Protein AF-A0A430UI42-F1 (afdb_monomer_lite)

pLDDT: mean 94.55, std 4.88, range [66.0, 97.69]

Secondary structure (DSSP, 8-state):
-EEEEE-TTS-EEEEESS-EEEEEES-TTEEEEEETTTEEEEEESSSSEEEEEEEEETTS-EEEEEEEE-TTPPP-EEEE-

Sequence (81 aa):
MYQVDLVPYATTVLRFGEGVRYVATGWPYVQVQVLEGALVLLRPLVKEGEGELWVMLQDGREYRLMLVVREGVIARTYRFF

Organism: Thermus scotoductus (NCBI:txid37636)

Foldseek 3Di:
DAEDEDEAQDKAKEFEPAFWPDKDWPDPQWDWDDPPRGIIIIGGNDQWDKTWMWIAGPVGDIDIYIYTHHPPDDGDYHYHD

Radius of gyration: 11.73 Å; chains: 1; bounding box: 24×20×34 Å

Structure (mmCIF, N/CA/C/O backbone):
data_AF-A0A430UI42-F1
#
_entry.id   AF-A0A430UI42-F1
#
loop_
_atom_site.group_PDB
_atom_site.id
_atom_site.type_symbol
_atom_site.label_atom_id
_atom_site.label_alt_id
_atom_site.label_comp_id
_atom_site.label_asym_id
_atom_site.label_entity_id
_atom_site.label_seq_id
_atom_site.pdbx_PDB_ins_code
_atom_site.Cartn_x
_atom_site.Cartn_y
_atom_site.Cartn_z
_atom_site.occupancy
_atom_site.B_iso_or_equiv
_atom_site.auth_seq_id
_atom_site.auth_comp_id
_atom_site.auth_asym_id
_atom_site.auth_atom_id
_atom_site.pdbx_PDB_model_num
ATOM 1 N N . MET A 1 1 ? 3.290 -14.128 6.768 1.00 66.00 1 MET A N 1
ATOM 2 C CA . MET A 1 1 ? 3.699 -12.965 5.952 1.00 66.00 1 MET A CA 1
ATOM 3 C C . MET A 1 1 ? 2.854 -12.996 4.692 1.00 66.00 1 MET A C 1
ATOM 5 O O . MET A 1 1 ? 2.771 -14.057 4.087 1.00 66.00 1 MET A O 1
ATOM 9 N N . TYR A 1 2 ? 2.155 -11.912 4.361 1.00 88.56 2 TYR A N 1
ATOM 10 C CA . TYR A 1 2 ? 1.289 -11.863 3.175 1.00 88.56 2 TYR A CA 1
ATOM 11 C C . TYR A 1 2 ? 2.046 -11.215 2.016 1.00 88.56 2 TYR A C 1
ATOM 13 O O . TYR A 1 2 ? 2.741 -10.228 2.234 1.00 88.56 2 TYR A O 1
ATOM 21 N N . GLN A 1 3 ? 1.908 -11.741 0.801 1.00 94.12 3 GLN A N 1
ATOM 22 C CA . GLN A 1 3 ? 2.459 -11.110 -0.399 1.00 94.12 3 GLN A CA 1
ATOM 23 C C . GLN A 1 3 ? 1.402 -10.217 -1.058 1.00 94.12 3 GLN A C 1
ATOM 25 O O . GLN A 1 3 ? 0.240 -10.608 -1.186 1.00 94.12 3 GLN A O 1
ATOM 30 N N . VAL A 1 4 ? 1.820 -9.033 -1.492 1.00 95.25 4 VAL A N 1
ATOM 31 C CA . VAL A 1 4 ? 1.033 -8.080 -2.274 1.00 95.25 4 VAL A CA 1
ATOM 32 C C . VAL A 1 4 ? 1.779 -7.838 -3.579 1.00 95.25 4 VAL A C 1
ATOM 34 O O . VAL A 1 4 ? 2.865 -7.259 -3.583 1.00 95.25 4 VAL A O 1
ATOM 37 N N . ASP A 1 5 ? 1.191 -8.278 -4.686 1.00 95.81 5 ASP A N 1
ATOM 38 C CA . ASP A 1 5 ? 1.728 -8.012 -6.012 1.00 95.81 5 ASP A CA 1
ATOM 39 C C . ASP A 1 5 ? 1.250 -6.635 -6.479 1.00 95.81 5 ASP A C 1
ATOM 41 O O . ASP A 1 5 ? 0.057 -6.319 -6.468 1.00 95.81 5 ASP A O 1
ATOM 45 N N . LEU A 1 6 ? 2.207 -5.811 -6.876 1.00 95.50 6 LEU A N 1
ATOM 46 C CA . LEU A 1 6 ? 2.009 -4.448 -7.327 1.00 95.50 6 LEU A CA 1
ATOM 47 C C . LEU A 1 6 ? 2.212 -4.374 -8.839 1.00 95.50 6 LEU A C 1
ATOM 49 O O . LEU A 1 6 ? 3.131 -4.974 -9.399 1.00 95.50 6 LEU A O 1
ATOM 53 N N . VAL A 1 7 ? 1.372 -3.579 -9.492 1.00 95.00 7 VAL A N 1
ATOM 54 C CA . VAL A 1 7 ? 1.513 -3.280 -10.919 1.00 95.00 7 VAL A CA 1
ATOM 55 C C . VAL A 1 7 ? 2.444 -2.077 -11.092 1.00 95.00 7 VAL A C 1
ATOM 57 O O . VAL A 1 7 ? 2.228 -1.063 -10.419 1.00 95.00 7 VAL A O 1
ATOM 60 N N . PRO A 1 8 ? 3.443 -2.142 -11.992 1.00 95.44 8 PRO A N 1
ATOM 61 C CA . PRO A 1 8 ? 4.352 -1.030 -12.252 1.00 95.44 8 PRO A CA 1
ATOM 62 C C . PRO A 1 8 ? 3.612 0.291 -12.480 1.00 95.44 8 PRO A C 1
ATOM 64 O O . PRO A 1 8 ? 2.694 0.369 -13.297 1.00 95.44 8 PRO A O 1
ATOM 67 N N . TYR A 1 9 ? 4.016 1.335 -11.752 1.00 94.00 9 TYR A N 1
ATOM 68 C CA . TYR A 1 9 ? 3.506 2.712 -11.852 1.00 94.00 9 TYR A CA 1
ATOM 69 C C . TYR A 1 9 ? 2.007 2.930 -11.586 1.00 94.00 9 TYR A C 1
ATOM 71 O O . TYR A 1 9 ? 1.551 4.082 -11.630 1.00 94.00 9 TYR A O 1
ATOM 79 N N . ALA A 1 10 ? 1.252 1.877 -11.276 1.00 94.06 10 ALA A N 1
ATOM 80 C CA . ALA A 1 10 ? -0.182 1.919 -11.027 1.00 94.06 10 ALA A CA 1
ATOM 81 C C . ALA A 1 10 ? -0.506 1.811 -9.531 1.00 94.06 10 ALA A C 1
ATOM 83 O O . ALA A 1 10 ? 0.304 1.368 -8.721 1.00 94.06 10 ALA A O 1
ATOM 84 N N . THR A 1 11 ? -1.715 2.222 -9.156 1.00 94.06 11 THR A N 1
ATOM 85 C CA . THR A 1 11 ? -2.152 2.200 -7.757 1.00 94.06 11 THR A CA 1
ATOM 86 C C . THR A 1 11 ? -2.765 0.850 -7.400 1.00 94.06 11 THR A C 1
ATOM 88 O O . THR A 1 11 ? -3.725 0.404 -8.026 1.00 94.06 11 THR A O 1
ATOM 91 N N . THR A 1 12 ? -2.243 0.230 -6.347 1.00 94.94 12 THR A N 1
ATOM 92 C CA . THR A 1 12 ? -2.823 -0.937 -5.675 1.00 94.94 12 THR A CA 1
ATOM 93 C C . THR A 1 12 ? -3.500 -0.485 -4.386 1.00 94.94 12 THR A C 1
ATOM 95 O O . THR A 1 12 ? -2.976 0.372 -3.677 1.00 94.94 12 THR A O 1
ATOM 98 N N . VAL A 1 13 ? -4.666 -1.053 -4.078 1.00 95.62 13 VAL A N 1
ATOM 99 C CA . VAL A 1 13 ? -5.456 -0.679 -2.896 1.00 95.62 13 VAL A CA 1
ATOM 100 C C . VAL A 1 13 ? -5.457 -1.825 -1.896 1.00 95.62 13 VAL A C 1
ATOM 102 O O . VAL A 1 13 ? -5.883 -2.935 -2.222 1.00 95.62 13 VAL A O 1
ATOM 105 N N . LEU A 1 14 ? -5.034 -1.546 -0.667 1.00 96.75 14 LEU A N 1
ATOM 106 C CA . LEU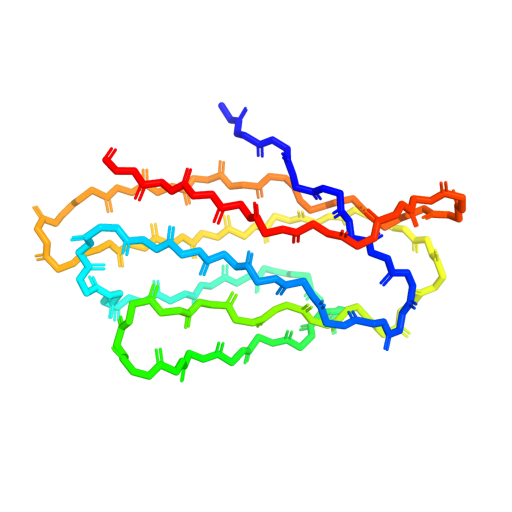 A 1 14 ? -5.250 -2.413 0.485 1.00 96.75 14 LEU A CA 1
ATOM 107 C C . LEU A 1 14 ? -6.406 -1.841 1.309 1.00 96.75 14 LEU A C 1
ATOM 109 O O . LEU A 1 14 ? -6.374 -0.673 1.694 1.00 96.75 14 LEU A O 1
ATOM 113 N N . ARG A 1 15 ? -7.428 -2.650 1.579 1.00 97.00 15 ARG A N 1
ATOM 114 C CA . ARG A 1 15 ? -8.556 -2.291 2.443 1.00 97.00 15 ARG A CA 1
ATOM 115 C C . ARG A 1 15 ? -8.482 -3.090 3.737 1.00 97.00 15 ARG A C 1
ATOM 117 O O . ARG A 1 15 ? -8.477 -4.321 3.690 1.00 97.00 15 ARG A O 1
ATOM 124 N N . PHE A 1 16 ? -8.498 -2.388 4.860 1.00 96.50 16 PHE A N 1
ATOM 125 C CA . PHE A 1 16 ? -8.558 -2.977 6.192 1.00 96.50 16 PHE A CA 1
ATOM 126 C C . PHE A 1 16 ? -9.974 -2.859 6.771 1.00 96.50 16 PHE A C 1
ATOM 128 O O . PHE A 1 16 ? -10.716 -1.937 6.434 1.00 96.50 16 PHE A O 1
ATOM 135 N N . GLY A 1 17 ? -10.364 -3.823 7.605 1.00 95.44 17 GLY A N 1
ATOM 136 C CA . GLY A 1 17 ? -11.638 -3.819 8.335 1.00 95.44 17 GLY A CA 1
ATOM 137 C C . GLY A 1 17 ? -11.673 -2.884 9.547 1.00 95.44 17 GLY A C 1
ATOM 138 O O . GLY A 1 17 ? -12.727 -2.728 10.149 1.00 95.44 17 GLY A O 1
ATOM 139 N N . GLU A 1 18 ? -10.539 -2.281 9.895 1.00 96.75 18 GLU A N 1
ATOM 140 C CA . GLU A 1 18 ? -10.353 -1.372 11.027 1.00 96.75 18 GLU A CA 1
ATOM 141 C C . GLU A 1 18 ? -9.461 -0.197 10.587 1.00 96.75 18 GLU A C 1
ATOM 143 O O . GLU A 1 18 ? -8.733 -0.293 9.592 1.00 96.75 18 GLU A O 1
ATOM 148 N N . GLY A 1 19 ? -9.524 0.920 11.313 1.00 97.44 19 GLY A N 1
ATOM 149 C CA . GLY A 1 19 ? -8.698 2.094 11.076 1.00 97.44 19 GLY A CA 1
ATOM 150 C C . GLY A 1 19 ? -7.204 1.788 11.180 1.00 97.44 19 GLY A C 1
ATOM 151 O O . GLY A 1 19 ? -6.742 1.064 12.058 1.00 97.44 19 GLY A O 1
ATOM 152 N N . VAL A 1 20 ? -6.422 2.386 10.292 1.00 97.62 20 VAL A N 1
ATOM 153 C CA . VAL A 1 20 ? -4.965 2.322 10.247 1.00 97.62 20 VAL A CA 1
ATOM 154 C C . VAL A 1 20 ? -4.398 3.332 11.242 1.00 97.62 20 VAL A C 1
ATOM 156 O O . VAL A 1 20 ? -4.667 4.530 11.162 1.00 97.62 20 VAL A O 1
ATOM 159 N N . ARG A 1 21 ? -3.593 2.845 12.188 1.00 97.38 21 ARG A N 1
ATOM 160 C CA . ARG A 1 21 ? -2.855 3.668 13.153 1.00 97.38 21 ARG A CA 1
ATOM 161 C C . ARG A 1 21 ? -1.538 4.169 12.569 1.00 97.38 21 ARG A C 1
ATOM 163 O O . ARG A 1 21 ? -1.226 5.345 12.718 1.00 97.38 21 ARG A O 1
ATOM 170 N N . TYR A 1 22 ? -0.765 3.295 11.926 1.00 95.56 22 TYR A N 1
ATOM 171 C CA . TYR A 1 22 ? 0.444 3.692 11.202 1.00 95.56 22 TYR A CA 1
ATOM 172 C C . TYR A 1 22 ? 0.712 2.775 10.008 1.00 95.56 22 TYR A C 1
ATOM 174 O O . TYR A 1 22 ? 0.305 1.611 9.995 1.00 95.56 22 TYR A O 1
ATOM 182 N N . VAL A 1 23 ? 1.443 3.313 9.029 1.00 97.00 23 VAL A N 1
ATOM 183 C CA . VAL A 1 23 ? 2.042 2.556 7.928 1.00 97.00 23 VAL A CA 1
ATOM 184 C C . VAL A 1 23 ? 3.515 2.924 7.837 1.00 97.00 23 VAL A C 1
ATOM 186 O O . VAL A 1 23 ? 3.858 4.104 7.877 1.00 97.00 23 VAL A O 1
ATOM 189 N N . ALA A 1 24 ? 4.382 1.926 7.719 1.00 96.69 24 ALA A N 1
ATOM 190 C CA . ALA A 1 24 ? 5.816 2.122 7.571 1.00 96.69 24 ALA A CA 1
ATOM 191 C C . ALA A 1 24 ? 6.368 1.199 6.489 1.00 96.69 24 ALA A C 1
ATOM 193 O O . ALA A 1 24 ? 5.930 0.060 6.338 1.00 96.69 24 ALA A O 1
ATOM 194 N N . THR A 1 25 ? 7.356 1.679 5.745 1.00 95.94 25 THR A N 1
ATOM 195 C CA . THR A 1 25 ? 8.119 0.869 4.797 1.00 95.94 25 THR A CA 1
ATOM 196 C C . THR A 1 25 ? 9.568 1.333 4.798 1.00 95.94 25 THR A C 1
ATOM 198 O O . THR A 1 25 ? 9.841 2.529 4.875 1.00 95.94 25 THR A O 1
ATOM 201 N N . GLY A 1 26 ? 10.497 0.381 4.729 1.00 92.50 26 GLY A N 1
ATOM 202 C CA . GLY A 1 26 ? 11.912 0.665 4.483 1.00 92.50 26 GLY A CA 1
ATOM 203 C C . GLY A 1 26 ? 12.239 0.783 2.993 1.00 92.50 26 GLY A C 1
ATOM 204 O O . GLY A 1 26 ? 13.395 0.992 2.635 1.00 92.50 26 GLY A O 1
ATOM 205 N N . TRP A 1 27 ? 11.245 0.609 2.119 1.00 95.25 27 TRP A N 1
ATOM 206 C CA . TRP A 1 27 ? 11.439 0.543 0.682 1.00 95.25 27 TRP A CA 1
ATOM 207 C C . TRP A 1 27 ? 11.142 1.904 0.033 1.00 95.25 27 TRP A C 1
ATOM 209 O O . TRP A 1 27 ? 9.984 2.316 -0.028 1.00 95.25 27 TRP A O 1
ATOM 219 N N . PRO A 1 28 ? 12.157 2.628 -0.475 1.00 94.62 28 PRO A N 1
ATOM 220 C CA . PRO A 1 28 ? 11.990 4.013 -0.927 1.00 94.62 28 PRO A CA 1
ATOM 221 C C . PRO A 1 28 ? 11.274 4.136 -2.281 1.00 94.62 28 PRO A C 1
ATOM 223 O O . PRO A 1 28 ? 10.980 5.241 -2.732 1.00 94.62 28 PRO A O 1
ATOM 226 N N . TYR A 1 29 ? 10.999 3.013 -2.946 1.00 97.19 29 TYR A N 1
ATOM 227 C CA . TYR A 1 29 ? 10.453 2.967 -4.301 1.00 97.19 29 TYR A CA 1
ATOM 228 C C . TYR A 1 29 ? 8.939 2.739 -4.345 1.00 97.19 29 TYR A C 1
ATOM 230 O O . TYR A 1 29 ? 8.399 2.406 -5.400 1.00 97.19 29 TYR A O 1
ATOM 238 N N . VAL A 1 30 ? 8.239 2.937 -3.226 1.00 97.31 30 VAL A N 1
ATOM 239 C CA . VAL A 1 30 ? 6.776 2.903 -3.165 1.00 97.31 30 VAL A CA 1
ATOM 240 C C . VAL A 1 30 ? 6.241 4.164 -2.505 1.00 97.31 30 VAL A C 1
ATOM 242 O O . VAL A 1 30 ? 6.657 4.557 -1.420 1.00 97.31 30 VAL A O 1
ATOM 245 N N . GLN A 1 31 ? 5.290 4.807 -3.172 1.00 96.69 31 GLN A N 1
ATOM 246 C CA . GLN A 1 31 ? 4.479 5.846 -2.560 1.00 96.69 31 GLN A CA 1
ATOM 247 C C . GLN A 1 31 ? 3.358 5.192 -1.766 1.00 96.69 31 GLN A C 1
ATOM 249 O O . GLN A 1 31 ? 2.661 4.308 -2.271 1.00 96.69 31 GLN A O 1
ATOM 254 N N . VAL A 1 32 ? 3.182 5.661 -0.535 1.00 96.94 32 VAL A N 1
ATOM 255 C CA . VAL A 1 32 ? 2.156 5.187 0.388 1.00 96.94 32 VAL A CA 1
ATOM 256 C C . VAL A 1 32 ? 1.240 6.354 0.726 1.00 96.94 32 VAL A C 1
ATOM 258 O O . VAL A 1 32 ? 1.710 7.420 1.121 1.00 96.94 32 VAL A O 1
ATOM 261 N N . GLN A 1 33 ? -0.066 6.147 0.599 1.00 96.94 33 GLN A N 1
ATOM 262 C CA . GLN A 1 33 ? -1.076 7.109 1.032 1.00 96.94 33 GLN A CA 1
ATOM 263 C C . GLN A 1 33 ? -2.172 6.392 1.812 1.00 96.94 33 GLN A C 1
ATOM 265 O O . GLN A 1 33 ? -2.651 5.344 1.387 1.00 96.94 33 GLN A O 1
ATOM 270 N N . VAL A 1 34 ? -2.593 6.970 2.936 1.00 96.8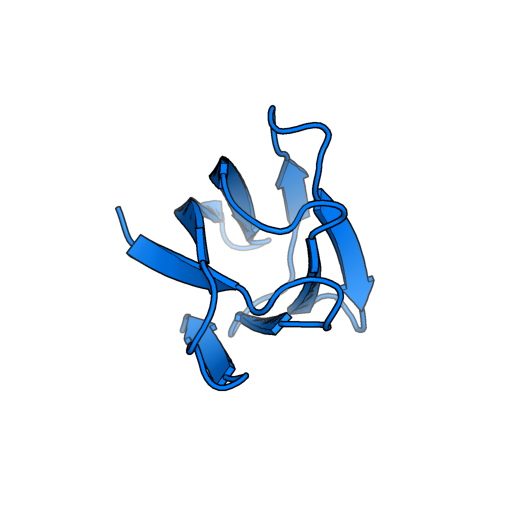8 34 VAL A N 1
ATOM 271 C CA . VAL A 1 34 ? -3.746 6.482 3.700 1.00 96.88 34 VAL A CA 1
ATOM 272 C C . VAL A 1 34 ? -4.951 7.360 3.381 1.00 96.88 34 VAL A C 1
ATOM 274 O O . VAL A 1 34 ? -4.871 8.583 3.493 1.00 96.88 34 VAL A O 1
ATOM 277 N N . LEU A 1 35 ? -6.057 6.742 2.970 1.00 96.00 35 LEU A N 1
ATOM 278 C CA . LEU A 1 35 ? -7.332 7.402 2.698 1.00 96.00 35 LEU A CA 1
ATOM 279 C C . LEU A 1 35 ? -8.427 6.839 3.600 1.00 96.00 35 LEU A C 1
ATOM 281 O O . LEU A 1 35 ? -8.435 5.650 3.916 1.00 96.00 35 LEU A O 1
ATOM 285 N N . GLU A 1 36 ? -9.356 7.709 4.001 1.00 93.44 36 GLU A N 1
ATOM 286 C CA . GLU A 1 36 ? -10.561 7.344 4.766 1.00 93.44 36 GLU A CA 1
ATOM 287 C C . GLU A 1 36 ? -10.268 6.523 6.037 1.00 93.44 36 GLU A C 1
ATOM 289 O O . GLU A 1 36 ? -11.086 5.730 6.489 1.00 93.44 36 GLU A O 1
ATOM 294 N N . GLY A 1 37 ? -9.066 6.666 6.599 1.00 92.75 37 GLY A N 1
ATOM 295 C CA . GLY A 1 37 ? -8.618 5.943 7.787 1.00 92.75 37 GLY A CA 1
ATOM 296 C C . GLY A 1 37 ? -8.352 4.446 7.596 1.00 92.75 37 GLY A C 1
ATOM 297 O O . GLY A 1 37 ? -7.563 3.920 8.360 1.00 92.75 37 GLY A O 1
ATOM 298 N N . ALA A 1 38 ? -8.929 3.757 6.607 1.00 95.44 38 ALA A N 1
ATOM 299 C CA . ALA A 1 38 ? -8.840 2.291 6.470 1.00 95.44 38 ALA A CA 1
ATOM 300 C C . ALA A 1 38 ? -8.323 1.795 5.102 1.00 95.44 38 ALA A C 1
ATOM 302 O O . ALA A 1 38 ? -8.154 0.588 4.893 1.00 95.44 38 ALA A O 1
ATOM 303 N N . LEU A 1 39 ? -8.077 2.701 4.150 1.00 97.19 39 LEU A N 1
ATOM 304 C CA . LEU A 1 39 ? -7.528 2.374 2.834 1.00 97.19 39 LEU A CA 1
ATOM 305 C C . LEU A 1 39 ? -6.054 2.765 2.767 1.00 97.19 39 LEU A C 1
ATOM 307 O O . LEU A 1 39 ? -5.706 3.915 3.020 1.00 97.19 39 LEU A O 1
ATOM 311 N N . VAL A 1 40 ? -5.196 1.831 2.362 1.00 97.38 40 VAL A N 1
ATOM 312 C CA . VAL A 1 40 ? -3.786 2.096 2.058 1.00 97.38 40 VAL A CA 1
ATOM 313 C C . VAL A 1 40 ? -3.585 1.960 0.555 1.00 97.38 40 VAL A C 1
ATOM 315 O O . VAL A 1 40 ? -3.749 0.882 -0.017 1.00 97.38 40 VAL A O 1
ATOM 318 N N . LEU A 1 41 ? -3.244 3.068 -0.093 1.00 96.75 41 LEU A N 1
ATOM 319 C CA . LEU A 1 41 ? -2.872 3.121 -1.497 1.00 96.75 41 LEU A CA 1
ATOM 320 C C . LEU A 1 41 ? -1.364 2.945 -1.628 1.00 96.75 41 LEU A C 1
ATOM 322 O O . LEU A 1 41 ? -0.593 3.650 -0.975 1.00 96.75 41 LEU A O 1
ATOM 326 N N . LEU A 1 42 ? -0.960 2.032 -2.504 1.00 96.62 42 LEU A N 1
ATOM 327 C CA . LEU A 1 42 ? 0.431 1.747 -2.819 1.00 96.62 42 LEU A CA 1
ATOM 328 C C . LEU A 1 42 ? 0.670 1.999 -4.298 1.00 96.62 42 LEU A C 1
ATOM 330 O O . LEU A 1 42 ? -0.005 1.408 -5.143 1.00 96.62 42 LEU A O 1
ATOM 334 N N . ARG A 1 43 ? 1.645 2.845 -4.616 1.00 96.12 43 ARG A N 1
ATOM 335 C CA . ARG A 1 43 ? 2.067 3.089 -5.996 1.00 96.12 43 ARG A CA 1
ATOM 336 C C . ARG A 1 43 ? 3.575 2.892 -6.121 1.00 96.12 43 ARG A C 1
ATOM 338 O 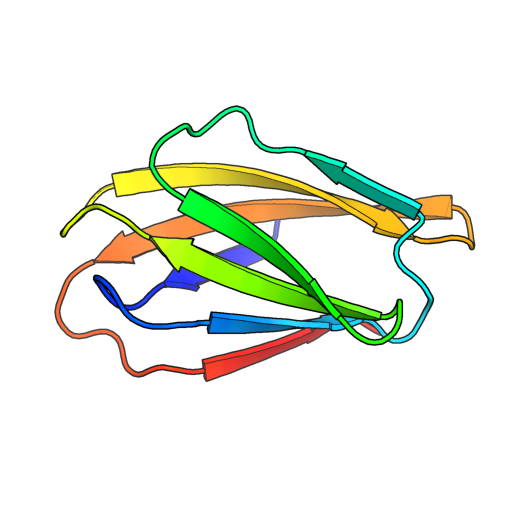O . ARG A 1 43 ? 4.325 3.714 -5.592 1.00 96.12 43 ARG A O 1
ATOM 345 N N . PRO A 1 44 ? 4.047 1.835 -6.800 1.00 96.81 44 PRO A N 1
ATOM 346 C CA . PRO A 1 44 ? 5.469 1.662 -7.031 1.00 96.81 44 PRO A CA 1
ATOM 347 C C . PRO A 1 44 ? 5.988 2.689 -8.041 1.00 96.81 44 PRO A C 1
ATOM 349 O O . PRO A 1 44 ? 5.292 3.086 -8.978 1.00 96.81 44 PRO A O 1
ATOM 352 N N . LEU A 1 45 ? 7.239 3.094 -7.853 1.00 97.25 45 LEU A N 1
ATOM 353 C CA . LEU A 1 45 ? 7.972 4.042 -8.696 1.00 97.25 45 LEU A CA 1
ATOM 354 C C . LEU A 1 45 ? 9.002 3.349 -9.601 1.00 97.25 45 LEU A C 1
ATOM 356 O O . LEU A 1 45 ? 9.798 4.009 -10.265 1.00 97.25 45 LEU A O 1
ATOM 360 N N . VAL A 1 46 ? 8.990 2.018 -9.626 1.00 96.88 46 VAL A N 1
ATOM 361 C CA . VAL A 1 46 ? 9.925 1.157 -10.359 1.00 96.88 46 VAL A CA 1
ATOM 362 C C . VAL A 1 46 ? 9.165 0.133 -11.198 1.00 96.88 46 VAL A C 1
ATOM 364 O O . VAL A 1 46 ? 7.980 -0.113 -10.963 1.00 96.88 46 VAL A O 1
ATOM 367 N N . LYS A 1 47 ? 9.853 -0.463 -12.180 1.00 96.06 47 LYS A N 1
ATOM 368 C CA . LYS A 1 47 ? 9.306 -1.554 -13.003 1.00 96.06 47 LYS A CA 1
ATOM 369 C C . LYS A 1 47 ? 9.299 -2.896 -12.285 1.00 96.06 47 LYS A C 1
ATOM 371 O O . LYS A 1 47 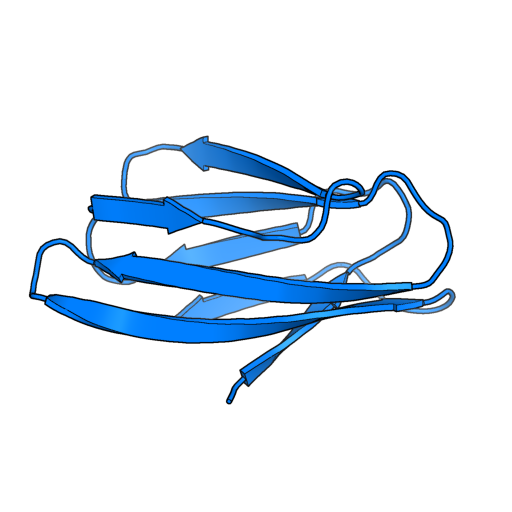? 8.379 -3.677 -12.475 1.00 96.06 47 LYS A O 1
ATOM 376 N N . GLU A 1 48 ? 10.316 -3.147 -11.471 1.00 96.56 48 GLU A N 1
ATOM 377 C CA . GLU A 1 48 ? 10.498 -4.396 -10.742 1.00 96.56 48 GLU A CA 1
ATOM 378 C C . GLU A 1 48 ? 11.167 -4.111 -9.399 1.00 96.56 48 GLU A C 1
ATOM 380 O O . GLU A 1 48 ? 11.893 -3.121 -9.255 1.00 96.56 48 GLU A O 1
ATOM 385 N N . GLY A 1 49 ? 10.915 -4.969 -8.418 1.00 96.56 49 GLY A N 1
ATOM 386 C CA . GLY A 1 49 ? 11.556 -4.898 -7.112 1.00 96.56 49 GLY A CA 1
ATOM 387 C C . GLY A 1 49 ? 10.683 -5.456 -6.002 1.00 96.56 49 GLY A C 1
ATOM 388 O O . GLY A 1 49 ? 9.493 -5.711 -6.185 1.00 96.56 49 GLY A O 1
ATOM 389 N N . GLU A 1 50 ? 11.290 -5.618 -4.835 1.00 96.94 50 GLU A N 1
ATOM 390 C CA . GLU A 1 50 ? 10.627 -6.118 -3.639 1.00 96.94 50 GLU A CA 1
ATOM 391 C C . GLU A 1 50 ? 10.965 -5.260 -2.422 1.00 96.94 50 GLU A C 1
ATOM 393 O O . GLU A 1 50 ? 12.007 -4.601 -2.366 1.00 96.94 50 GLU A O 1
ATOM 398 N N . GLY A 1 51 ? 10.059 -5.250 -1.451 1.00 96.62 51 GLY A N 1
ATOM 399 C CA . GLY A 1 51 ? 10.220 -4.489 -0.224 1.00 96.62 51 GLY A CA 1
ATOM 400 C C . GLY A 1 51 ? 9.170 -4.851 0.810 1.00 96.62 51 GLY A C 1
ATOM 401 O O . GLY A 1 51 ? 8.168 -5.492 0.514 1.00 96.62 51 GLY A O 1
ATOM 402 N N . GLU A 1 52 ? 9.383 -4.423 2.046 1.00 97.12 52 GLU A N 1
ATOM 403 C CA . GLU A 1 52 ? 8.476 -4.739 3.145 1.00 97.12 52 GLU A CA 1
ATOM 404 C C . GLU A 1 52 ? 7.594 -3.545 3.519 1.00 97.12 52 GLU A C 1
ATOM 406 O O . GLU A 1 52 ? 8.021 -2.385 3.478 1.00 97.12 52 GLU A O 1
ATOM 411 N N . LEU A 1 53 ? 6.357 -3.840 3.912 1.00 97.56 53 LEU A N 1
ATOM 412 C CA . LEU A 1 53 ? 5.382 -2.880 4.414 1.00 97.56 53 LEU A CA 1
ATOM 413 C C . LEU A 1 53 ? 4.805 -3.381 5.737 1.00 97.56 53 LEU A C 1
ATOM 415 O O . LEU A 1 53 ? 4.350 -4.522 5.842 1.00 97.56 53 LEU A O 1
ATOM 419 N N . TRP A 1 54 ? 4.782 -2.497 6.727 1.00 97.56 54 TRP A N 1
ATOM 420 C CA . TRP A 1 54 ? 4.171 -2.720 8.028 1.00 97.56 54 TRP A CA 1
ATOM 421 C C . TRP A 1 54 ? 2.949 -1.832 8.169 1.00 97.56 54 TRP A C 1
ATOM 423 O O . TRP A 1 54 ? 3.006 -0.634 7.885 1.00 97.56 54 TRP A O 1
ATOM 433 N N . VAL A 1 55 ? 1.853 -2.424 8.627 1.00 97.56 55 VAL A N 1
ATOM 434 C CA . VAL A 1 55 ? 0.609 -1.721 8.937 1.00 97.56 55 VAL A CA 1
ATOM 435 C C . VAL A 1 55 ? 0.169 -2.134 10.333 1.00 97.56 55 VAL A C 1
ATOM 437 O O . VAL A 1 55 ? 0.034 -3.326 10.601 1.00 97.56 55 VAL A O 1
ATOM 440 N N . MET A 1 56 ? -0.086 -1.162 11.204 1.00 97.69 56 MET A N 1
ATOM 441 C CA . MET A 1 56 ? -0.752 -1.392 12.487 1.00 97.69 56 MET A CA 1
ATOM 442 C C . MET A 1 56 ? -2.131 -0.756 12.454 1.00 97.69 56 MET A C 1
ATOM 444 O O . MET A 1 56 ? -2.276 0.403 12.055 1.00 97.69 56 MET A O 1
ATOM 448 N N . LEU A 1 57 ? -3.130 -1.505 12.902 1.00 97.69 57 LEU A N 1
ATOM 449 C CA . LEU A 1 57 ? -4.504 -1.041 13.035 1.00 97.69 57 LEU A CA 1
ATOM 450 C C . LEU A 1 57 ? -4.758 -0.458 14.431 1.00 97.69 57 LEU A C 1
ATOM 452 O O . LEU A 1 57 ? -3.980 -0.649 15.369 1.00 97.69 57 LEU A O 1
ATOM 456 N N . GLN A 1 58 ? -5.841 0.300 14.577 1.00 97.38 58 GLN A N 1
ATOM 457 C CA . GLN A 1 58 ? -6.201 0.970 15.828 1.00 97.38 58 GLN A CA 1
ATOM 458 C C . GLN A 1 58 ? -6.525 -0.011 16.962 1.00 97.38 58 GLN A C 1
ATOM 460 O O . GLN A 1 58 ? -6.260 0.312 18.122 1.00 97.38 58 GLN A O 1
ATOM 465 N N . ASP A 1 59 ? -7.012 -1.206 16.625 1.00 96.62 59 ASP A N 1
ATOM 466 C CA . ASP A 1 59 ? -7.278 -2.309 17.556 1.00 96.62 59 ASP A CA 1
ATOM 467 C C . ASP A 1 59 ? -6.015 -3.076 17.998 1.00 96.62 59 ASP A C 1
ATOM 46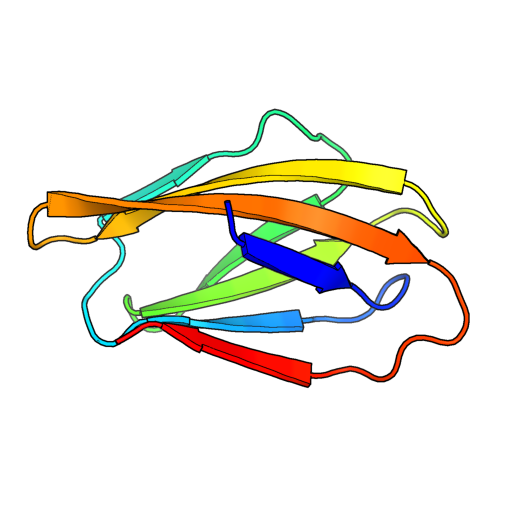9 O O . ASP A 1 59 ? -6.093 -3.973 18.836 1.00 96.62 59 ASP A O 1
ATOM 473 N N . GLY A 1 60 ? -4.843 -2.711 17.467 1.00 96.38 60 GLY A N 1
ATOM 474 C CA . GLY A 1 60 ? -3.554 -3.309 17.805 1.00 96.38 60 GLY A CA 1
ATOM 475 C C . GLY A 1 60 ? -3.126 -4.471 16.910 1.00 96.38 60 GLY A C 1
ATOM 476 O O . GLY A 1 60 ? -2.027 -4.986 17.103 1.00 96.38 60 GLY A O 1
ATOM 477 N N . ARG A 1 61 ? -3.927 -4.881 15.916 1.00 96.25 61 ARG A N 1
ATOM 478 C CA . ARG A 1 61 ? -3.479 -5.873 14.927 1.00 96.25 61 AR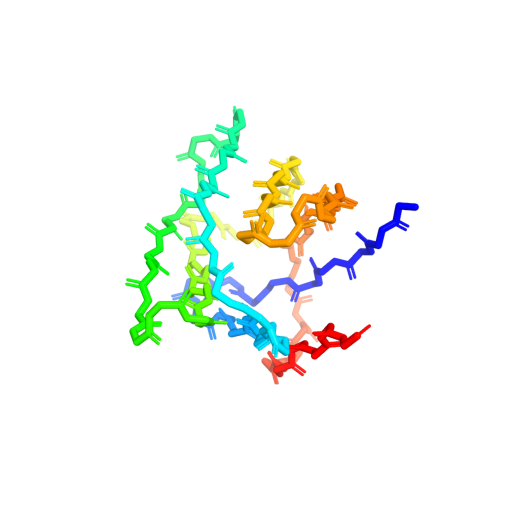G A CA 1
ATOM 479 C C . ARG A 1 61 ? -2.361 -5.320 14.053 1.00 96.25 61 ARG A C 1
ATOM 481 O O . ARG A 1 61 ? -2.397 -4.166 13.625 1.00 96.25 61 ARG A O 1
ATOM 488 N N . GLU A 1 62 ? -1.402 -6.181 13.731 1.00 95.94 62 GLU A N 1
ATOM 489 C CA . GLU A 1 62 ? -0.242 -5.847 12.908 1.00 95.94 62 GLU A CA 1
ATOM 490 C C . GLU A 1 62 ? -0.158 -6.745 11.671 1.00 95.94 62 GLU A C 1
ATOM 492 O O . GLU A 1 62 ? -0.316 -7.966 11.744 1.00 95.94 62 GLU A O 1
ATOM 497 N N . TYR A 1 63 ? 0.146 -6.137 10.527 1.00 96.06 63 TYR A N 1
ATOM 498 C CA . TYR A 1 63 ? 0.354 -6.818 9.257 1.00 96.06 63 TYR A CA 1
ATOM 499 C C . TYR A 1 63 ? 1.753 -6.511 8.734 1.00 96.06 63 TYR A C 1
ATOM 501 O O . TYR A 1 63 ? 2.103 -5.352 8.516 1.00 96.06 63 TYR A O 1
ATOM 509 N N . ARG A 1 64 ? 2.528 -7.569 8.474 1.00 96.19 64 ARG A N 1
ATOM 510 C CA . ARG A 1 64 ? 3.785 -7.509 7.717 1.00 96.19 64 ARG A CA 1
ATOM 511 C C . ARG A 1 64 ? 3.561 -8.095 6.329 1.00 96.19 64 ARG A C 1
ATOM 513 O O . ARG A 1 64 ? 3.254 -9.289 6.189 1.00 96.19 64 ARG A O 1
ATOM 520 N N . LEU A 1 65 ? 3.686 -7.236 5.326 1.00 96.75 65 LEU A N 1
ATOM 521 C CA . LEU A 1 65 ? 3.402 -7.524 3.928 1.00 96.75 65 LEU A CA 1
ATOM 522 C C . LEU A 1 65 ? 4.701 -7.460 3.115 1.00 96.75 65 LEU A C 1
ATOM 524 O O . LEU A 1 65 ? 5.477 -6.517 3.265 1.00 96.75 65 LEU A O 1
ATOM 528 N N . MET A 1 66 ? 4.919 -8.446 2.249 1.00 97.19 66 MET A N 1
ATOM 529 C CA . MET A 1 66 ? 5.949 -8.403 1.214 1.00 97.19 66 MET A CA 1
ATOM 530 C C . MET A 1 66 ? 5.340 -7.783 -0.042 1.00 97.19 66 MET A C 1
ATOM 532 O O . MET A 1 66 ? 4.395 -8.332 -0.609 1.00 97.19 66 MET A O 1
ATOM 536 N N . LEU A 1 67 ? 5.855 -6.635 -0.458 1.00 96.75 67 LEU A N 1
ATOM 537 C CA . LEU A 1 67 ? 5.492 -5.969 -1.698 1.00 96.75 67 LEU A CA 1
ATOM 538 C C . LEU A 1 67 ? 6.368 -6.517 -2.818 1.00 96.75 67 LEU A C 1
ATOM 540 O O . LEU A 1 67 ? 7.587 -6.535 -2.677 1.00 96.75 67 LEU A O 1
ATOM 544 N N . VAL A 1 68 ? 5.764 -6.921 -3.933 1.00 96.56 68 VAL A N 1
ATOM 545 C CA . VAL A 1 68 ? 6.506 -7.368 -5.118 1.00 96.56 68 VAL A CA 1
ATOM 546 C C . VAL A 1 68 ? 5.968 -6.661 -6.348 1.00 96.56 68 VAL A C 1
ATOM 548 O O . VAL A 1 68 ? 4.798 -6.810 -6.687 1.00 96.56 68 VAL A O 1
ATOM 551 N N . VAL A 1 69 ? 6.815 -5.905 -7.039 1.00 96.88 69 VAL A N 1
ATOM 552 C CA . VAL A 1 69 ? 6.500 -5.325 -8.347 1.00 96.88 69 VAL A CA 1
ATOM 553 C C . VAL A 1 69 ? 7.111 -6.204 -9.418 1.00 96.88 69 VAL A C 1
ATOM 555 O O . VAL A 1 69 ? 8.306 -6.495 -9.379 1.00 96.88 69 VAL A O 1
ATOM 558 N N . ARG A 1 70 ? 6.295 -6.598 -10.390 1.00 93.62 70 ARG A N 1
ATOM 559 C CA . ARG A 1 70 ? 6.749 -7.307 -11.585 1.00 93.62 70 ARG A CA 1
ATOM 560 C C . ARG A 1 70 ? 5.816 -7.013 -12.755 1.00 93.62 70 ARG A C 1
ATOM 562 O O . ARG A 1 70 ? 4.634 -6.717 -12.554 1.00 93.62 70 ARG A O 1
ATOM 569 N N . GLU A 1 71 ? 6.333 -7.098 -13.975 1.00 90.50 71 GLU A N 1
ATOM 570 C CA . GLU A 1 71 ? 5.511 -6.953 -15.177 1.00 90.50 71 GLU A CA 1
ATOM 571 C C . GLU A 1 71 ? 4.501 -8.112 -15.319 1.00 90.50 71 GLU A C 1
ATOM 573 O O . GLU A 1 71 ? 4.645 -9.180 -14.721 1.00 90.50 71 GLU A O 1
ATOM 578 N N . GLY A 1 72 ? 3.426 -7.891 -16.082 1.00 85.19 72 GLY A N 1
ATOM 579 C CA . GLY A 1 72 ? 2.394 -8.909 -16.336 1.00 85.19 72 GLY A CA 1
ATOM 580 C C . GLY A 1 72 ? 1.394 -9.148 -15.194 1.00 85.19 72 GLY A C 1
ATOM 581 O O . GLY A 1 72 ? 0.517 -10.002 -15.325 1.00 85.19 72 GLY A O 1
ATOM 582 N N . VAL A 1 73 ? 1.474 -8.395 -14.092 1.00 85.88 73 VAL A N 1
ATOM 583 C CA . VAL A 1 73 ? 0.482 -8.434 -13.004 1.00 85.88 73 VAL A CA 1
ATOM 584 C C . VAL A 1 73 ? -0.729 -7.567 -13.352 1.00 85.88 73 VAL A C 1
ATOM 586 O O . VAL A 1 73 ? -0.601 -6.465 -13.882 1.00 85.88 73 VAL A O 1
ATOM 589 N N . ILE A 1 74 ? -1.924 -8.054 -13.015 1.00 83.06 74 ILE A N 1
ATOM 590 C CA . ILE A 1 74 ? -3.179 -7.298 -13.119 1.00 83.06 74 ILE A CA 1
ATOM 591 C C . ILE A 1 74 ? -3.453 -6.610 -11.781 1.00 83.06 74 ILE A C 1
ATOM 593 O O . ILE A 1 74 ? -3.311 -7.236 -10.730 1.00 83.06 74 ILE A O 1
ATOM 597 N N . ALA A 1 75 ? -3.889 -5.348 -11.817 1.00 78.50 75 ALA A N 1
ATOM 598 C CA . ALA A 1 75 ? -4.204 -4.577 -10.616 1.00 78.50 75 ALA A CA 1
ATOM 599 C C . ALA A 1 75 ? -5.321 -5.246 -9.800 1.00 78.50 75 ALA A C 1
ATOM 601 O O . ALA A 1 75 ? -6.317 -5.718 -10.353 1.00 78.50 75 ALA A O 1
ATOM 602 N N . ARG A 1 76 ? -5.156 -5.295 -8.473 1.00 83.31 76 ARG A N 1
ATOM 603 C CA . ARG A 1 76 ? -6.087 -5.953 -7.545 1.00 83.31 76 ARG A CA 1
ATOM 604 C C . ARG A 1 76 ? -6.299 -5.118 -6.289 1.00 83.31 76 ARG A C 1
ATOM 606 O O . ARG A 1 76 ? -5.451 -4.321 -5.898 1.00 83.31 76 ARG A O 1
ATOM 613 N N . THR A 1 77 ? -7.434 -5.342 -5.637 1.00 89.12 77 THR A N 1
ATOM 614 C CA . THR A 1 77 ? -7.686 -4.854 -4.279 1.00 89.12 77 THR A CA 1
ATOM 615 C C . THR A 1 77 ? -7.473 -5.993 -3.297 1.00 89.12 77 THR A C 1
ATOM 617 O O . THR A 1 77 ? -8.107 -7.042 -3.420 1.00 89.12 77 THR A O 1
ATOM 620 N N . TYR A 1 78 ? -6.622 -5.772 -2.302 1.00 94.00 78 TYR A N 1
ATOM 621 C CA . TYR A 1 78 ? -6.407 -6.708 -1.203 1.00 94.00 78 TYR A CA 1
ATOM 622 C C . TYR A 1 78 ? -7.298 -6.317 -0.028 1.00 94.00 78 TYR A C 1
ATOM 624 O O . TYR A 1 78 ? -7.495 -5.131 0.238 1.00 94.00 78 TYR A O 1
ATOM 632 N N . ARG A 1 79 ? -7.863 -7.308 0.663 1.00 94.75 79 ARG A N 1
ATOM 633 C CA . ARG A 1 79 ? -8.755 -7.089 1.804 1.00 94.75 79 ARG A CA 1
ATOM 634 C C . ARG A 1 79 ? -8.242 -7.847 3.022 1.00 94.75 79 ARG A C 1
ATOM 636 O O . ARG A 1 79 ? -7.942 -9.032 2.907 1.00 94.75 79 ARG A O 1
ATOM 643 N N . PHE A 1 80 ? -8.179 -7.163 4.157 1.00 91.94 80 PHE A N 1
ATOM 644 C CA . PHE A 1 80 ? -7.723 -7.694 5.439 1.00 91.94 80 PHE A CA 1
ATOM 645 C C . PHE A 1 80 ? -8.795 -7.396 6.491 1.00 91.94 80 PHE A C 1
ATOM 647 O O . PHE A 1 80 ? -9.118 -6.229 6.716 1.00 91.94 80 PHE A O 1
ATOM 654 N N . PHE A 1 81 ? -9.368 -8.437 7.093 1.00 86.56 81 PHE A N 1
ATOM 655 C CA . PHE A 1 81 ? -10.460 -8.344 8.066 1.00 86.56 81 PHE A CA 1
ATOM 656 C C . PHE A 1 81 ? -10.117 -9.071 9.353 1.00 86.56 81 PHE A C 1
ATOM 658 O O . PHE A 1 81 ? -9.221 -9.946 9.329 1.00 86.56 81 PHE A O 1
#